Protein AF-A0A1H5P0U5-F1 (afdb_monomer_lite)

pLDDT: mean 81.51, std 17.49, range [47.66, 98.5]

Secondary structure (DSSP, 8-state):
-----------HHHHHHHHHT-SSHHHHHHHHHHHHHHHHHHHHHHHHHHHHHHTT-S-HHHHH-TTTS--TTSSSS----------

Structure (mmCIF, N/CA/C/O backbone):
data_AF-A0A1H5P0U5-F1
#
_entry.id   AF-A0A1H5P0U5-F1
#
loop_
_atom_site.group_PDB
_atom_site.id
_atom_site.type_symbol
_atom_site.label_atom_id
_atom_site.label_alt_id
_atom_site.label_comp_id
_atom_site.label_asym_id
_atom_site.label_entity_id
_atom_site.label_seq_id
_atom_site.pdbx_PDB_ins_code
_atom_site.Cartn_x
_atom_site.Cartn_y
_atom_site.Cartn_z
_atom_site.occupancy
_atom_site.B_iso_or_equiv
_atom_site.auth_seq_id
_atom_site.auth_comp_id
_atom_site.auth_asym_id
_atom_site.auth_atom_id
_atom_site.pdbx_PDB_model_num
ATOM 1 N N . MET A 1 1 ? -26.323 34.017 4.590 1.00 47.66 1 MET A N 1
ATOM 2 C CA . MET A 1 1 ? -25.903 33.165 5.721 1.00 47.66 1 MET A CA 1
ATOM 3 C C . MET A 1 1 ? -26.238 31.728 5.357 1.00 47.66 1 MET A C 1
ATOM 5 O O . MET A 1 1 ? -27.404 31.368 5.386 1.00 47.66 1 MET A O 1
ATOM 9 N N . ARG A 1 2 ? -25.262 30.959 4.858 1.00 54.91 2 ARG A N 1
ATOM 10 C CA . ARG A 1 2 ? -25.437 29.518 4.634 1.00 54.91 2 ARG A CA 1
ATOM 11 C C . ARG A 1 2 ? -25.039 28.845 5.933 1.00 54.91 2 ARG A C 1
ATOM 13 O O . ARG A 1 2 ? -23.903 29.027 6.363 1.00 54.91 2 ARG A O 1
ATOM 20 N N . ASP A 1 3 ? -25.991 28.172 6.556 1.00 52.12 3 ASP A N 1
ATOM 21 C CA . ASP A 1 3 ? -25.778 27.415 7.778 1.00 52.12 3 ASP A CA 1
ATOM 22 C C . ASP A 1 3 ? -24.792 26.288 7.453 1.00 52.12 3 ASP A C 1
ATOM 24 O O . ASP A 1 3 ? -25.117 25.299 6.793 1.00 52.12 3 ASP A O 1
ATOM 28 N N . GLY A 1 4 ? -23.520 26.541 7.754 1.00 52.94 4 GLY A N 1
ATOM 29 C CA . GLY A 1 4 ? -22.417 25.640 7.483 1.00 52.94 4 GLY A CA 1
ATOM 30 C C . GLY A 1 4 ? -22.463 24.519 8.498 1.00 52.94 4 GLY A C 1
ATOM 31 O O . GLY A 1 4 ? -21.689 24.533 9.453 1.00 52.94 4 GLY A O 1
ATOM 32 N N . VAL A 1 5 ? -23.372 23.562 8.293 1.00 62.31 5 VAL A N 1
ATOM 33 C CA . VAL A 1 5 ? -23.353 22.277 8.991 1.00 62.31 5 VAL A CA 1
ATOM 34 C C . VAL A 1 5 ? -22.039 21.609 8.614 1.00 62.31 5 VAL A C 1
ATOM 36 O O . VAL A 1 5 ? -21.910 20.936 7.593 1.00 62.31 5 VAL A O 1
ATOM 39 N N . ARG A 1 6 ? -21.016 21.883 9.418 1.00 58.97 6 ARG A N 1
ATOM 40 C CA . ARG A 1 6 ? -19.739 21.198 9.370 1.00 58.97 6 ARG A CA 1
ATOM 41 C C . ARG A 1 6 ? -20.084 19.725 9.603 1.00 58.97 6 ARG A C 1
ATOM 43 O O . ARG A 1 6 ? -20.640 19.426 10.663 1.00 58.97 6 ARG A O 1
ATOM 50 N N . PRO A 1 7 ? -19.870 18.831 8.620 1.00 59.78 7 PRO A N 1
ATOM 51 C CA . PRO A 1 7 ? -20.230 17.433 8.789 1.00 59.78 7 PRO A CA 1
ATOM 52 C C . PRO A 1 7 ? -19.552 16.914 10.062 1.00 59.78 7 PRO A C 1
ATOM 54 O O . PRO A 1 7 ? -18.427 17.347 10.355 1.00 59.78 7 PRO A O 1
ATOM 57 N N . PRO A 1 8 ? -20.229 16.055 10.848 1.00 63.31 8 PRO A N 1
ATOM 58 C CA . PRO A 1 8 ? -19.641 15.511 12.063 1.00 63.31 8 PRO A CA 1
ATOM 59 C C . PRO A 1 8 ? -18.277 14.918 11.715 1.00 63.31 8 PRO A C 1
ATOM 61 O O . PRO A 1 8 ? -18.115 14.325 10.645 1.00 63.31 8 PRO A O 1
ATOM 64 N N . LEU A 1 9 ? -17.288 15.146 12.584 1.00 59.09 9 LEU A N 1
ATOM 65 C CA . LEU A 1 9 ? -15.957 14.567 12.436 1.00 59.09 9 LEU A CA 1
ATOM 66 C C . LEU A 1 9 ? -16.151 13.058 12.279 1.00 59.09 9 LEU A C 1
ATOM 68 O O . LEU A 1 9 ? -16.546 12.396 13.235 1.00 59.09 9 LEU A O 1
ATOM 72 N N . ARG A 1 10 ? -15.968 12.535 11.062 1.00 62.25 10 ARG A N 1
ATOM 73 C CA . ARG A 1 10 ? -16.080 11.098 10.822 1.00 62.25 10 ARG A CA 1
ATOM 74 C C . ARG A 1 10 ? -15.062 10.423 11.729 1.00 62.25 10 ARG A C 1
ATOM 76 O O . ARG A 1 10 ? -13.912 10.865 11.807 1.00 62.25 10 ARG A O 1
ATOM 83 N N . ASN A 1 11 ? -15.488 9.384 12.437 1.00 70.56 11 ASN A N 1
ATOM 84 C CA . ASN A 1 11 ? -14.599 8.574 13.254 1.00 70.56 11 ASN A CA 1
ATOM 85 C C . ASN A 1 11 ? -13.701 7.751 12.315 1.00 70.56 11 ASN A C 1
ATOM 87 O O . ASN A 1 11 ? -13.892 6.553 12.167 1.00 70.56 11 ASN A O 1
ATOM 91 N N . HIS A 1 12 ? -12.693 8.379 11.697 1.00 81.25 12 HIS A N 1
ATOM 92 C CA . HIS A 1 12 ? -11.714 7.729 10.804 1.00 81.25 12 HIS A CA 1
ATOM 93 C C . HIS A 1 12 ? -11.012 6.524 11.444 1.00 81.25 12 HIS A C 1
ATOM 95 O O . HIS A 1 12 ? -10.404 5.704 10.765 1.00 81.25 12 HIS A O 1
ATOM 101 N N . HIS A 1 13 ? -11.065 6.440 12.773 1.00 85.81 13 HIS A N 1
ATOM 102 C CA . HIS A 1 13 ? -10.583 5.300 13.529 1.00 85.81 13 HIS A CA 1
ATOM 103 C C . HIS A 1 13 ? -11.443 4.040 13.328 1.00 85.81 13 HIS A C 1
ATOM 105 O O . HIS A 1 13 ? -10.861 2.974 13.193 1.00 85.81 13 HIS A O 1
ATOM 111 N N . GLU A 1 14 ? -12.773 4.144 13.271 1.00 91.31 14 GLU A N 1
ATOM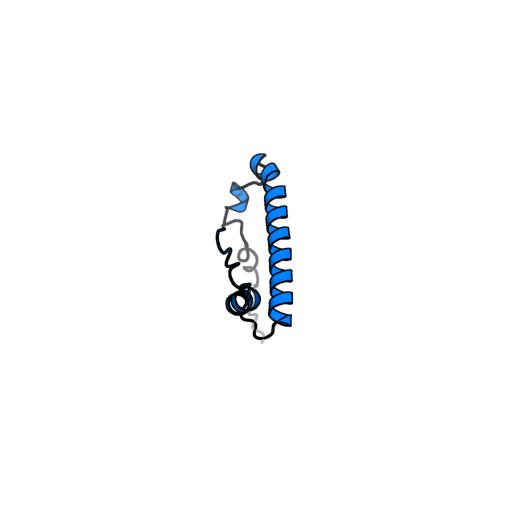 112 C CA . GLU A 1 14 ? -13.663 2.987 13.058 1.00 91.31 14 GLU A CA 1
ATOM 113 C C . GLU A 1 14 ? -13.455 2.402 11.657 1.00 91.31 14 GLU A C 1
ATOM 115 O O . GLU A 1 14 ? -13.178 1.215 11.526 1.00 91.31 14 GLU A O 1
ATOM 120 N N . GLU A 1 15 ? -13.437 3.263 10.634 1.00 92.50 15 GLU A N 1
ATOM 121 C CA . GLU A 1 15 ? -13.131 2.884 9.245 1.00 92.50 15 GLU A CA 1
ATOM 122 C C . GLU A 1 15 ? -11.760 2.189 9.146 1.00 92.50 15 GLU A C 1
ATOM 124 O O . GLU A 1 15 ? -11.626 1.108 8.579 1.00 92.50 15 GLU A O 1
ATOM 129 N N . ALA A 1 16 ? -10.724 2.769 9.762 1.00 93.44 16 ALA A N 1
ATOM 130 C CA . ALA A 1 16 ? -9.400 2.155 9.777 1.00 93.44 16 ALA A CA 1
ATOM 131 C C . ALA A 1 16 ? -9.363 0.844 10.579 1.00 93.44 16 ALA A C 1
ATOM 133 O O . ALA A 1 16 ? -8.544 -0.022 10.285 1.00 93.44 16 ALA A O 1
ATOM 134 N N . ALA A 1 17 ? -10.197 0.686 11.607 1.00 96.06 17 ALA A N 1
ATOM 135 C CA . ALA A 1 17 ? -10.229 -0.525 12.416 1.00 96.06 17 ALA A CA 1
ATOM 136 C C . ALA A 1 17 ? -10.788 -1.708 11.621 1.00 96.06 17 ALA A C 1
ATOM 138 O O . ALA A 1 17 ? -10.207 -2.793 11.686 1.00 96.06 17 ALA A O 1
ATOM 139 N N . GLU A 1 18 ? -11.846 -1.470 10.843 1.00 95.44 18 GLU A N 1
ATOM 140 C CA . GLU A 1 18 ? -12.443 -2.442 9.923 1.00 95.44 18 GLU A CA 1
ATOM 141 C C . GLU A 1 18 ? -11.445 -2.866 8.838 1.00 95.44 18 GLU A C 1
ATOM 143 O O . GLU A 1 18 ? -11.161 -4.054 8.697 1.00 95.44 18 GLU A O 1
ATOM 148 N N . GLU A 1 19 ? -10.835 -1.900 8.148 1.00 96.00 19 GLU A N 1
ATOM 149 C CA . GLU A 1 19 ? -9.870 -2.158 7.068 1.00 96.00 19 GLU A CA 1
ATOM 150 C C . GLU A 1 19 ? -8.596 -2.864 7.558 1.00 96.00 19 GLU A C 1
ATOM 152 O O . GLU A 1 19 ? -8.032 -3.719 6.875 1.00 96.00 19 GLU A O 1
ATOM 157 N N . LEU A 1 20 ? -8.120 -2.516 8.758 1.00 95.50 20 LEU A N 1
ATOM 158 C CA . LEU A 1 20 ? -6.894 -3.082 9.329 1.00 95.50 20 LEU A CA 1
ATOM 159 C C . LEU A 1 20 ? -7.147 -4.334 10.180 1.00 95.50 20 LEU A C 1
ATOM 161 O O . LEU A 1 20 ? -6.187 -4.910 10.693 1.00 95.50 20 LEU A O 1
ATOM 165 N N . GLY A 1 21 ? -8.407 -4.742 10.371 1.00 97.25 21 GLY A N 1
ATOM 166 C CA . GLY A 1 21 ? -8.775 -5.893 11.199 1.00 97.25 21 GLY A CA 1
ATOM 167 C C . GLY A 1 21 ? -8.337 -5.759 12.662 1.00 97.25 21 GLY A C 1
ATOM 168 O O . GLY A 1 21 ? -7.892 -6.729 13.274 1.00 97.25 21 GLY A O 1
ATOM 169 N N . THR A 1 22 ? -8.411 -4.550 13.226 1.00 97.56 22 THR A N 1
ATOM 170 C CA . THR A 1 22 ? -7.967 -4.262 14.602 1.00 97.56 22 THR A CA 1
ATOM 171 C C . THR A 1 22 ? -9.151 -3.997 15.522 1.00 97.56 22 THR A C 1
ATOM 173 O O . THR A 1 22 ? -10.156 -3.430 15.113 1.00 97.56 22 THR A O 1
ATOM 176 N N . THR A 1 23 ? -9.035 -4.386 16.791 1.00 94.88 23 THR A N 1
ATOM 177 C CA . THR A 1 23 ? -10.137 -4.277 17.765 1.00 94.88 23 THR A CA 1
ATOM 178 C C . THR A 1 23 ? -9.947 -3.144 18.767 1.00 94.88 23 THR A C 1
ATOM 180 O O . THR A 1 23 ? -10.904 -2.732 19.422 1.00 94.88 23 THR A O 1
ATOM 183 N N . THR A 1 24 ? -8.727 -2.612 18.897 1.00 95.88 24 THR A N 1
ATOM 184 C CA . THR A 1 24 ? -8.429 -1.499 19.802 1.00 95.88 24 THR A CA 1
ATOM 185 C C . THR A 1 24 ? -7.932 -0.283 19.042 1.00 95.88 24 THR A C 1
ATOM 187 O O . THR A 1 24 ? -7.181 -0.386 18.075 1.00 95.88 24 THR A O 1
ATOM 190 N N . LYS A 1 25 ? -8.276 0.907 19.546 1.00 94.62 25 LYS A N 1
ATOM 191 C CA . LYS A 1 25 ? -7.823 2.174 18.963 1.00 94.62 25 LYS A CA 1
ATOM 192 C C . LYS A 1 25 ? -6.313 2.317 18.894 1.00 94.62 25 LYS A C 1
ATOM 194 O O . LYS A 1 25 ? -5.783 2.851 17.922 1.00 94.62 25 LYS A O 1
ATOM 199 N N . ARG A 1 26 ? -5.617 1.820 19.914 1.00 96.88 26 ARG A N 1
ATOM 200 C CA . ARG A 1 26 ? -4.155 1.808 19.946 1.00 96.88 26 ARG A CA 1
ATOM 201 C C . ARG A 1 26 ? -3.592 0.954 18.811 1.00 96.88 26 ARG A C 1
ATOM 203 O O . ARG A 1 26 ? -2.663 1.402 18.141 1.00 96.88 26 ARG A O 1
ATOM 210 N N . ASP A 1 27 ? -4.150 -0.233 18.596 1.00 97.44 27 ASP A N 1
ATOM 211 C CA . ASP A 1 27 ? -3.685 -1.142 17.547 1.00 97.44 27 ASP A CA 1
ATOM 212 C C . ASP A 1 27 ? -3.985 -0.570 16.167 1.00 97.44 27 ASP A C 1
ATOM 214 O O . ASP A 1 27 ? -3.084 -0.516 15.335 1.00 97.44 27 ASP A O 1
ATOM 218 N N . THR A 1 28 ? -5.183 -0.017 15.958 1.00 96.81 28 THR A N 1
ATOM 219 C CA . THR A 1 28 ? -5.537 0.648 14.699 1.00 96.81 28 THR A CA 1
ATOM 220 C C . THR A 1 28 ? -4.571 1.782 14.370 1.00 96.81 28 THR A C 1
ATOM 222 O O . THR A 1 28 ? -4.052 1.845 13.260 1.00 96.81 28 THR A O 1
ATOM 225 N N . ILE A 1 29 ? -4.279 2.663 15.335 1.00 96.25 29 ILE A N 1
ATOM 226 C CA . ILE A 1 29 ? -3.361 3.792 15.124 1.00 96.25 29 ILE A CA 1
ATOM 227 C C . ILE A 1 29 ? -1.948 3.287 14.815 1.00 96.25 29 ILE A C 1
ATOM 229 O O . ILE A 1 29 ? -1.324 3.754 13.864 1.00 96.25 29 ILE A O 1
ATOM 233 N N . ASN A 1 30 ? -1.433 2.326 15.585 1.00 97.75 30 ASN A N 1
ATOM 234 C CA . ASN A 1 30 ? -0.081 1.809 15.377 1.00 97.75 30 ASN A CA 1
ATOM 235 C C . ASN A 1 30 ? 0.062 1.097 14.028 1.00 97.75 30 ASN A C 1
ATOM 237 O O . ASN A 1 30 ? 1.059 1.308 13.335 1.00 97.75 30 ASN A O 1
ATOM 241 N N . THR A 1 31 ? -0.920 0.282 13.647 1.00 98.12 31 THR A N 1
ATOM 242 C CA . THR A 1 31 ? -0.934 -0.412 12.357 1.00 98.12 31 THR A CA 1
ATOM 243 C C . THR A 1 31 ? -1.059 0.591 11.213 1.00 98.12 31 THR A C 1
ATOM 245 O O . THR A 1 31 ? -0.240 0.559 10.297 1.00 98.12 31 THR A O 1
ATOM 248 N N . ALA A 1 32 ? -1.971 1.564 11.308 1.00 96.69 32 ALA A N 1
ATOM 249 C CA . ALA A 1 32 ? -2.130 2.606 10.294 1.00 96.69 32 ALA A CA 1
ATOM 250 C C . ALA A 1 32 ? -0.835 3.406 10.078 1.00 96.69 32 ALA A C 1
ATOM 252 O O . ALA A 1 32 ? -0.408 3.607 8.942 1.00 96.69 32 ALA A O 1
ATOM 253 N N . LEU A 1 33 ? -0.160 3.827 11.154 1.00 97.50 33 LEU A N 1
ATOM 254 C CA . LEU A 1 33 ? 1.096 4.580 11.054 1.00 97.50 33 LEU A CA 1
ATOM 255 C C . LEU A 1 33 ? 2.227 3.752 10.429 1.00 97.50 33 LEU A C 1
ATOM 257 O O . LEU A 1 33 ? 3.021 4.284 9.643 1.00 97.50 33 LEU A O 1
ATOM 261 N N . ARG A 1 34 ? 2.297 2.451 10.744 1.00 97.56 34 ARG A N 1
ATOM 262 C CA . ARG A 1 34 ? 3.255 1.527 10.118 1.00 97.56 34 ARG A CA 1
ATOM 263 C C . ARG A 1 34 ? 2.982 1.381 8.625 1.00 97.56 34 ARG A C 1
ATOM 265 O O . ARG A 1 34 ? 3.914 1.553 7.841 1.00 97.56 34 ARG A O 1
ATOM 272 N N . GLU A 1 35 ? 1.731 1.150 8.236 1.00 97.38 35 GLU A N 1
ATOM 273 C CA . GLU A 1 35 ? 1.344 0.995 6.830 1.00 97.38 35 GLU A CA 1
ATOM 274 C C . GLU A 1 35 ? 1.568 2.272 6.023 1.00 97.38 35 GLU A C 1
ATOM 276 O O . GLU A 1 35 ? 2.144 2.227 4.935 1.00 97.38 35 GLU A O 1
ATOM 281 N N . VAL A 1 36 ? 1.215 3.435 6.573 1.00 97.44 36 VAL A N 1
ATOM 282 C CA . VAL A 1 36 ? 1.468 4.731 5.930 1.00 97.44 36 VAL A CA 1
ATOM 283 C C . VAL A 1 36 ? 2.967 4.945 5.717 1.00 97.44 36 VAL A C 1
ATOM 285 O O . VAL A 1 36 ? 3.392 5.302 4.616 1.00 97.44 36 VAL A O 1
ATOM 288 N N . THR A 1 37 ? 3.789 4.666 6.730 1.00 98.00 37 THR A N 1
ATOM 289 C CA . THR A 1 37 ? 5.251 4.780 6.614 1.00 98.00 37 THR A CA 1
ATOM 290 C C . THR A 1 37 ? 5.809 3.805 5.576 1.00 98.00 37 THR A C 1
ATOM 292 O O . THR A 1 37 ? 6.642 4.186 4.750 1.00 98.00 37 THR A O 1
ATOM 295 N N . ALA A 1 38 ? 5.338 2.554 5.574 1.00 97.94 38 ALA A N 1
ATOM 296 C CA . ALA A 1 38 ? 5.743 1.545 4.601 1.00 97.94 38 ALA A CA 1
ATOM 297 C C . ALA A 1 38 ? 5.347 1.948 3.174 1.00 97.94 38 ALA A C 1
ATOM 299 O O . ALA A 1 38 ? 6.164 1.851 2.257 1.00 97.94 38 ALA A O 1
ATOM 300 N N . ARG A 1 39 ? 4.134 2.476 2.986 1.00 98.00 39 ARG A N 1
ATOM 301 C CA . ARG A 1 39 ? 3.650 2.990 1.702 1.00 98.00 39 ARG A CA 1
ATOM 302 C C . ARG A 1 39 ? 4.522 4.131 1.192 1.00 98.00 39 ARG A C 1
ATOM 304 O O . ARG A 1 39 ? 4.928 4.093 0.035 1.00 98.00 39 ARG A O 1
ATOM 311 N N . TYR A 1 40 ? 4.864 5.104 2.037 1.00 98.44 40 TYR A N 1
ATOM 312 C CA . TYR A 1 40 ? 5.752 6.197 1.631 1.00 98.44 40 TYR A CA 1
ATOM 313 C C . TYR A 1 40 ? 7.155 5.715 1.262 1.00 98.44 40 TYR A C 1
ATOM 315 O O . TYR A 1 40 ? 7.719 6.202 0.285 1.00 98.44 40 TYR A O 1
ATOM 323 N N . ARG A 1 41 ? 7.703 4.726 1.982 1.00 98.19 41 ARG A N 1
ATOM 324 C CA . ARG A 1 41 ? 8.981 4.104 1.602 1.00 98.19 41 ARG A CA 1
ATOM 325 C C . ARG A 1 41 ? 8.903 3.434 0.229 1.00 98.19 41 ARG A C 1
ATOM 327 O O . ARG A 1 41 ? 9.783 3.666 -0.590 1.00 98.19 41 ARG A O 1
ATOM 334 N N . ARG A 1 42 ? 7.846 2.657 -0.040 1.00 98.25 42 ARG A N 1
ATOM 335 C CA . ARG A 1 42 ? 7.633 1.995 -1.343 1.00 98.25 42 ARG A CA 1
ATOM 336 C C . ARG A 1 42 ? 7.487 3.011 -2.479 1.00 98.25 42 ARG A C 1
ATOM 338 O O . ARG A 1 42 ? 8.093 2.828 -3.524 1.00 98.25 42 ARG A O 1
ATOM 345 N N . LEU A 1 43 ? 6.722 4.084 -2.267 1.00 98.50 43 LEU A N 1
ATOM 346 C CA . LEU A 1 43 ? 6.534 5.137 -3.272 1.00 98.50 43 LEU A CA 1
ATOM 347 C C . LEU A 1 43 ? 7.830 5.884 -3.577 1.00 98.50 43 LEU A C 1
ATOM 349 O O . LEU A 1 43 ? 8.115 6.139 -4.739 1.00 98.50 43 LEU A O 1
ATOM 353 N N . ARG A 1 44 ? 8.627 6.196 -2.550 1.00 98.00 44 ARG A N 1
ATOM 354 C CA . ARG A 1 44 ? 9.934 6.825 -2.748 1.00 98.00 44 ARG A CA 1
ATOM 355 C C . ARG A 1 44 ? 10.877 5.919 -3.536 1.00 98.00 44 ARG A C 1
ATOM 357 O O . ARG A 1 44 ? 11.462 6.377 -4.503 1.00 98.00 44 ARG A O 1
ATOM 364 N N . ALA A 1 45 ? 10.977 4.648 -3.153 1.00 97.06 45 ALA A N 1
ATOM 365 C CA . ALA A 1 45 ? 11.815 3.689 -3.866 1.00 97.06 45 ALA A CA 1
ATOM 366 C C . ALA A 1 45 ? 11.373 3.521 -5.329 1.00 97.06 45 ALA A C 1
ATOM 368 O O . ALA A 1 45 ? 12.210 3.412 -6.216 1.00 97.06 45 ALA A O 1
ATOM 369 N N . LEU A 1 46 ? 10.060 3.530 -5.588 1.00 96.69 46 LEU A N 1
ATOM 370 C CA . LEU A 1 46 ? 9.531 3.496 -6.949 1.00 96.69 46 LEU A CA 1
ATOM 371 C C . LEU A 1 46 ? 9.942 4.742 -7.741 1.00 96.69 46 LEU A C 1
ATOM 373 O O . LEU A 1 46 ? 10.343 4.610 -8.890 1.00 96.69 46 LEU A O 1
ATOM 377 N N . GLU A 1 47 ? 9.844 5.925 -7.136 1.00 97.12 47 GLU A N 1
ATOM 378 C CA . GLU A 1 47 ? 10.249 7.182 -7.768 1.00 97.12 47 GLU A CA 1
ATOM 379 C C . GLU A 1 47 ? 11.748 7.192 -8.094 1.00 97.12 47 GLU A C 1
ATOM 381 O O . GLU A 1 47 ? 12.129 7.481 -9.222 1.00 97.12 47 GLU A O 1
ATOM 3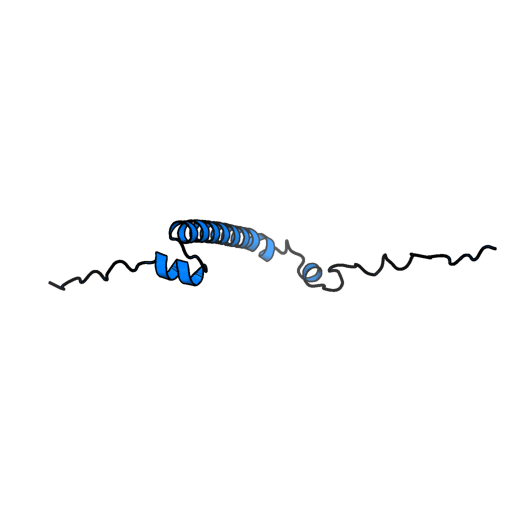86 N N . GLU A 1 48 ? 12.588 6.779 -7.143 1.00 95.19 48 GLU A N 1
ATOM 387 C CA . GLU A 1 48 ? 14.039 6.650 -7.326 1.00 95.19 48 GLU A CA 1
ATOM 388 C C . GLU A 1 48 ? 14.401 5.631 -8.420 1.00 95.19 48 GLU A C 1
ATOM 390 O O . GLU A 1 48 ? 15.385 5.811 -9.132 1.00 95.19 48 GLU A O 1
ATOM 395 N N . ALA A 1 49 ? 13.598 4.577 -8.589 1.00 92.94 49 ALA A N 1
ATOM 396 C CA . ALA A 1 49 ? 13.825 3.549 -9.600 1.00 92.94 49 ALA A CA 1
ATOM 397 C C . ALA A 1 49 ? 13.370 3.949 -11.017 1.00 92.94 49 ALA A C 1
ATOM 399 O O . ALA A 1 49 ? 13.783 3.293 -11.973 1.00 92.94 49 ALA A O 1
ATOM 400 N N . ARG A 1 50 ? 12.532 4.987 -11.184 1.00 93.94 50 ARG A N 1
ATOM 401 C CA . ARG A 1 50 ? 11.974 5.367 -12.500 1.00 93.94 50 ARG A CA 1
ATOM 402 C C . ARG A 1 50 ? 13.041 5.799 -13.500 1.00 93.94 50 ARG A C 1
ATOM 404 O O . ARG A 1 50 ? 13.004 5.329 -14.630 1.00 93.94 50 ARG A O 1
ATOM 411 N N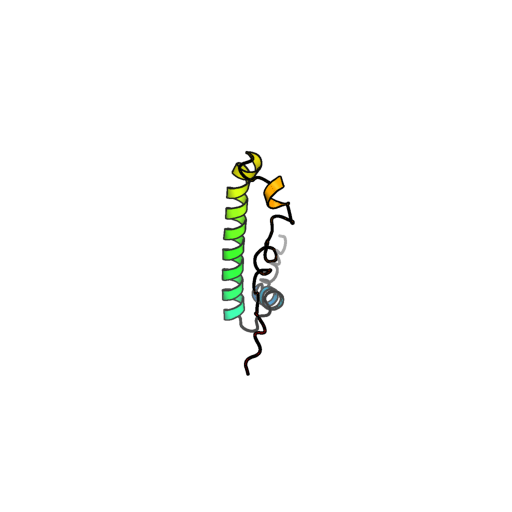 . GLU A 1 51 ? 13.953 6.674 -13.087 1.00 94.31 51 GLU A N 1
ATOM 412 C CA . GLU A 1 51 ? 15.024 7.208 -13.945 1.00 94.31 51 GLU A CA 1
ATOM 413 C C . GLU A 1 51 ? 15.986 6.102 -14.411 1.00 94.31 51 GLU A C 1
ATOM 415 O O . GLU A 1 51 ? 16.040 5.839 -15.610 1.00 94.31 51 GLU A O 1
ATOM 420 N N . PRO A 1 52 ? 16.627 5.323 -13.511 1.00 92.44 52 PRO A N 1
ATOM 421 C CA . PRO A 1 52 ? 17.489 4.218 -13.930 1.00 92.44 52 PRO A CA 1
ATOM 422 C C . PRO A 1 52 ? 16.770 3.192 -14.812 1.00 92.44 52 PRO A C 1
ATOM 424 O O . PRO A 1 52 ? 17.361 2.649 -15.741 1.00 92.44 52 PRO A O 1
ATOM 427 N N . ALA A 1 53 ? 15.492 2.910 -14.538 1.00 89.81 53 ALA A N 1
ATOM 428 C CA . ALA A 1 53 ? 14.708 2.002 -15.369 1.00 89.81 53 ALA A CA 1
ATOM 429 C C . ALA A 1 53 ? 14.470 2.562 -16.782 1.00 89.81 53 ALA A C 1
ATOM 431 O O . ALA A 1 53 ? 14.542 1.801 -17.746 1.00 89.81 53 ALA A O 1
ATOM 432 N N . ALA A 1 54 ? 14.204 3.866 -16.918 1.00 91.00 54 ALA A N 1
ATOM 433 C CA . ALA A 1 54 ? 14.051 4.527 -18.215 1.00 91.00 54 ALA A CA 1
ATOM 434 C C . ALA A 1 54 ? 15.372 4.570 -19.001 1.00 91.00 54 ALA A C 1
ATOM 436 O O . ALA A 1 54 ? 15.364 4.369 -20.215 1.00 91.00 54 ALA A O 1
ATOM 437 N N . ASP A 1 55 ? 16.493 4.730 -18.298 1.00 93.56 55 ASP A N 1
ATOM 438 C CA . ASP A 1 55 ? 17.847 4.733 -18.864 1.00 93.56 55 ASP A CA 1
ATOM 439 C C . ASP A 1 55 ? 18.382 3.330 -19.204 1.00 93.56 55 ASP A C 1
ATOM 441 O O . ASP A 1 55 ? 19.518 3.178 -19.656 1.00 93.56 55 ASP A O 1
ATOM 445 N N . GLY A 1 56 ? 17.582 2.279 -18.995 1.00 90.69 56 GLY A N 1
ATOM 446 C CA . GLY A 1 56 ? 17.974 0.903 -19.302 1.00 90.69 56 GLY A CA 1
ATOM 447 C C . GLY A 1 56 ? 18.966 0.297 -18.305 1.00 90.69 56 GLY A C 1
ATOM 448 O O . GLY A 1 56 ? 19.612 -0.700 -18.617 1.00 90.69 56 GLY A O 1
ATOM 449 N N . ALA A 1 57 ? 19.077 0.842 -17.088 1.00 91.62 57 ALA A N 1
ATOM 450 C CA . ALA A 1 57 ? 19.905 0.268 -16.022 1.00 91.62 57 ALA A CA 1
ATOM 451 C C . ALA A 1 57 ? 19.387 -1.095 -15.516 1.00 91.62 57 ALA A C 1
ATOM 453 O O . ALA A 1 57 ? 20.077 -1.778 -14.758 1.00 91.62 57 ALA A O 1
ATOM 454 N N . LEU A 1 58 ? 18.171 -1.488 -15.913 1.00 88.06 58 LEU A N 1
ATOM 455 C CA . LEU A 1 58 ? 17.580 -2.794 -15.641 1.00 88.06 58 LEU A CA 1
ATOM 456 C C . LEU A 1 58 ? 17.481 -3.602 -16.938 1.00 88.06 58 LEU A C 1
ATOM 458 O O . LEU A 1 58 ? 16.769 -3.214 -17.863 1.00 88.06 58 LEU A O 1
ATOM 462 N N . ASP A 1 59 ? 18.144 -4.759 -16.970 1.00 89.12 59 ASP A N 1
ATOM 463 C CA . ASP A 1 59 ? 17.997 -5.738 -18.049 1.00 89.12 59 ASP A CA 1
ATOM 464 C C . ASP A 1 59 ? 16.678 -6.508 -17.874 1.00 89.12 59 ASP A C 1
ATOM 466 O O . ASP A 1 59 ? 16.576 -7.476 -17.114 1.00 89.12 59 ASP A O 1
ATOM 470 N N . MET A 1 60 ? 15.636 -6.031 -18.553 1.00 87.62 60 MET A N 1
ATOM 471 C CA . MET A 1 60 ? 14.304 -6.628 -18.487 1.00 87.62 60 MET A CA 1
ATOM 472 C C . MET A 1 60 ? 14.241 -8.007 -19.146 1.00 87.62 60 MET A C 1
ATOM 474 O O . MET A 1 60 ? 13.440 -8.831 -18.708 1.00 87.62 60 MET A O 1
ATOM 478 N N . ASP A 1 61 ? 15.082 -8.281 -20.145 1.00 88.25 61 ASP A N 1
ATOM 479 C CA . ASP A 1 61 ? 15.102 -9.578 -20.824 1.00 88.25 61 ASP A CA 1
ATOM 480 C C . ASP A 1 61 ? 15.618 -10.662 -19.873 1.00 88.25 61 ASP A C 1
ATOM 482 O O . ASP A 1 61 ? 15.009 -11.728 -19.751 1.00 88.25 61 ASP A O 1
ATOM 486 N N . LEU A 1 62 ? 16.670 -10.352 -19.108 1.00 88.44 62 LEU A N 1
ATOM 487 C CA . LEU A 1 62 ? 17.162 -11.224 -18.044 1.00 88.44 62 LEU A CA 1
ATOM 488 C C . LEU A 1 62 ? 16.156 -11.361 -16.890 1.00 88.44 62 LEU A C 1
ATOM 490 O O . LEU A 1 62 ? 15.906 -12.470 -16.419 1.00 88.44 62 LEU A O 1
ATOM 494 N N . LEU A 1 63 ? 15.570 -10.253 -16.416 1.00 86.94 63 LEU A N 1
ATOM 495 C CA . LEU A 1 63 ? 14.639 -10.269 -15.275 1.00 86.94 63 LEU A CA 1
ATOM 496 C C . LEU A 1 63 ? 13.326 -11.008 -15.572 1.00 86.94 63 LEU A C 1
ATOM 498 O O . LEU A 1 63 ? 12.701 -11.546 -14.654 1.00 86.94 63 LEU A O 1
ATOM 502 N N . LEU A 1 64 ? 12.894 -11.026 -16.834 1.00 87.25 64 LEU A N 1
ATOM 503 C CA . LEU A 1 64 ? 11.682 -11.719 -17.269 1.00 87.25 64 LEU A CA 1
ATOM 504 C C . LEU A 1 64 ? 11.945 -13.162 -17.726 1.00 87.25 64 LEU A C 1
ATOM 506 O O . LEU A 1 64 ? 10.981 -13.920 -17.897 1.00 87.25 64 LEU A O 1
ATOM 510 N N . ASP A 1 65 ? 13.207 -13.584 -17.862 1.00 89.50 65 ASP A N 1
ATOM 511 C CA . ASP A 1 65 ? 13.534 -14.976 -18.156 1.00 89.50 65 ASP A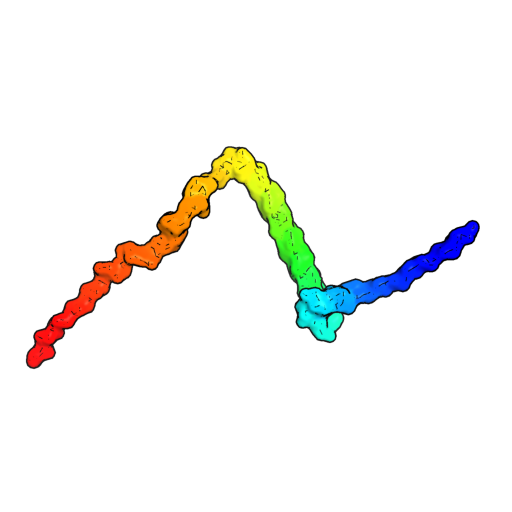 CA 1
ATOM 512 C C . ASP A 1 65 ? 13.285 -15.881 -16.940 1.00 89.50 65 ASP A C 1
ATOM 514 O O . ASP A 1 65 ? 14.119 -16.089 -16.055 1.00 89.50 65 ASP A O 1
ATOM 518 N N . LYS A 1 66 ? 12.109 -16.511 -16.934 1.00 85.25 66 LYS A N 1
ATOM 519 C CA . LYS A 1 66 ? 11.723 -17.489 -15.910 1.00 85.25 66 LYS A CA 1
ATOM 520 C C . LYS A 1 66 ? 12.639 -18.714 -15.860 1.00 85.25 66 LYS A C 1
ATOM 522 O O . LYS A 1 66 ? 12.659 -19.373 -14.825 1.00 85.25 66 LYS A O 1
ATOM 527 N N . ARG A 1 67 ? 13.370 -19.044 -16.933 1.00 85.56 67 ARG A N 1
ATOM 528 C CA . ARG A 1 67 ? 14.310 -20.182 -16.946 1.00 85.56 67 ARG A CA 1
ATOM 529 C C . ARG A 1 67 ? 15.544 -19.892 -16.097 1.00 85.56 67 ARG A C 1
ATOM 531 O O . ARG A 1 67 ? 16.066 -20.805 -15.465 1.00 85.56 67 ARG A O 1
ATOM 538 N N . ALA A 1 68 ? 15.963 -18.629 -16.043 1.00 81.81 68 ALA A N 1
ATOM 539 C CA . ALA A 1 68 ? 17.033 -18.159 -15.170 1.00 81.81 68 ALA A CA 1
ATOM 540 C C . ALA A 1 68 ? 16.590 -18.051 -13.695 1.00 81.81 68 ALA A C 1
ATOM 542 O O . ALA A 1 68 ? 17.422 -17.990 -12.786 1.00 81.81 68 ALA A O 1
ATOM 543 N N . TYR A 1 69 ? 15.280 -18.062 -13.424 1.00 74.81 69 TYR A N 1
ATOM 544 C CA . TYR A 1 69 ? 14.739 -17.934 -12.076 1.00 74.81 69 TYR A CA 1
ATOM 545 C C . TYR A 1 69 ? 14.738 -19.275 -11.323 1.00 74.81 69 TYR A C 1
ATOM 547 O O . TYR A 1 69 ? 13.936 -20.166 -11.594 1.00 74.81 69 TYR A O 1
ATOM 555 N N . ARG A 1 70 ? 15.605 -19.383 -10.305 1.00 70.06 70 ARG A N 1
ATOM 556 C CA . ARG A 1 70 ? 15.742 -20.538 -9.390 1.00 70.06 70 ARG A CA 1
ATOM 557 C C . ARG A 1 70 ? 16.090 -21.853 -10.121 1.00 70.06 70 ARG A C 1
ATOM 559 O O . ARG A 1 70 ? 15.270 -22.774 -10.132 1.00 70.06 70 ARG A O 1
ATOM 566 N N . PRO A 1 71 ? 17.336 -22.020 -10.598 1.00 68.31 71 PRO A N 1
ATOM 567 C CA . PRO A 1 71 ? 17.815 -23.269 -11.189 1.00 68.31 71 PRO A CA 1
ATOM 568 C C . PRO A 1 71 ? 18.086 -24.330 -10.103 1.00 68.31 71 PRO A C 1
ATOM 570 O O . PRO A 1 71 ? 19.171 -24.880 -9.994 1.00 68.31 71 PRO A O 1
ATOM 573 N N . ARG A 1 72 ? 17.118 -24.616 -9.226 1.00 62.19 72 ARG A N 1
ATOM 574 C CA . ARG A 1 72 ? 17.252 -25.685 -8.231 1.00 62.19 72 ARG A CA 1
ATOM 575 C C . ARG A 1 72 ? 16.727 -26.976 -8.837 1.00 62.19 72 ARG A C 1
ATOM 577 O O . ARG A 1 72 ? 15.572 -27.331 -8.633 1.00 62.19 72 ARG A O 1
ATOM 584 N N . GLY A 1 73 ? 17.577 -27.619 -9.622 1.00 60.56 73 GLY A N 1
ATOM 585 C CA . GLY A 1 73 ? 17.290 -28.919 -10.225 1.00 60.56 73 GLY A CA 1
ATOM 586 C C . GLY A 1 73 ? 18.409 -29.468 -11.109 1.00 60.56 73 GLY A C 1
ATOM 587 O O . GLY A 1 73 ? 18.411 -30.662 -11.373 1.00 60.56 73 GLY A O 1
ATOM 588 N N . ALA A 1 74 ? 19.370 -28.639 -11.532 1.00 57.12 74 ALA A N 1
ATOM 589 C CA . ALA A 1 74 ? 20.535 -29.113 -12.284 1.00 57.12 74 ALA A CA 1
ATOM 590 C C . ALA A 1 74 ? 21.651 -29.682 -11.381 1.00 57.12 74 ALA A C 1
ATOM 592 O O . ALA A 1 74 ? 22.440 -30.497 -11.848 1.00 57.12 74 ALA A O 1
ATOM 593 N N . ASP A 1 75 ? 21.662 -29.333 -10.087 1.00 57.28 75 ASP A N 1
ATOM 594 C CA . ASP A 1 75 ? 22.777 -29.649 -9.177 1.00 57.28 75 ASP A CA 1
ATOM 595 C C . ASP A 1 75 ? 22.481 -30.793 -8.183 1.00 57.28 75 ASP A C 1
ATOM 597 O O . ASP A 1 75 ? 23.304 -31.081 -7.322 1.00 57.28 75 ASP A O 1
ATOM 601 N N . SER A 1 76 ? 21.319 -31.458 -8.262 1.00 52.66 76 SER A N 1
ATOM 602 C CA . SER A 1 76 ? 20.961 -32.576 -7.360 1.00 52.66 76 SER A CA 1
ATOM 603 C C . SER A 1 76 ? 20.942 -33.949 -8.042 1.00 52.66 76 SER A C 1
ATOM 605 O O . SER A 1 76 ? 20.330 -34.879 -7.529 1.00 52.66 76 SER A O 1
ATOM 607 N N . ALA A 1 77 ? 21.570 -34.086 -9.213 1.00 57.88 77 ALA A N 1
ATOM 608 C CA . ALA A 1 77 ? 21.645 -35.350 -9.953 1.00 57.88 77 ALA A CA 1
ATOM 609 C C . ALA A 1 77 ? 22.948 -36.138 -9.701 1.00 57.88 77 ALA A C 1
ATOM 611 O O . ALA A 1 77 ? 23.293 -37.017 -10.486 1.00 57.88 77 ALA A O 1
ATOM 612 N N . THR A 1 78 ? 23.666 -35.850 -8.612 1.00 54.84 78 THR A N 1
ATOM 613 C CA . THR A 1 78 ? 24.849 -36.618 -8.190 1.00 54.84 78 THR A CA 1
ATOM 614 C C . THR A 1 78 ? 24.795 -36.981 -6.707 1.00 54.84 78 THR A C 1
ATOM 616 O O . THR A 1 78 ? 25.794 -36.856 -6.010 1.00 54.84 78 THR A O 1
ATOM 619 N N . ASP A 1 79 ? 23.643 -37.435 -6.215 1.00 55.25 79 ASP A N 1
ATOM 620 C CA . ASP A 1 79 ? 23.622 -38.294 -5.028 1.00 55.25 79 ASP A CA 1
ATOM 621 C C . ASP A 1 79 ? 23.580 -39.745 -5.519 1.00 55.25 79 ASP A C 1
ATOM 623 O O . ASP A 1 79 ? 22.539 -40.399 -5.578 1.00 55.25 79 ASP A O 1
ATOM 627 N N . ASP A 1 80 ? 24.752 -40.217 -5.947 1.00 56.88 80 ASP A N 1
ATOM 628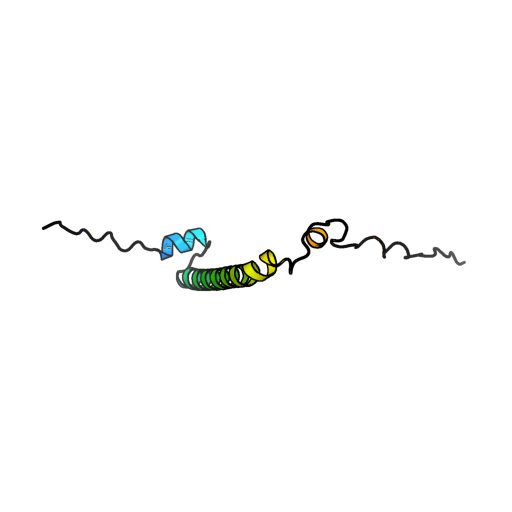 C CA . ASP A 1 80 ? 25.054 -41.633 -6.133 1.00 56.88 80 ASP A CA 1
ATOM 629 C C . ASP A 1 80 ? 25.052 -42.299 -4.750 1.00 56.88 80 ASP A C 1
ATOM 631 O O . ASP A 1 80 ? 26.080 -42.429 -4.083 1.00 56.88 80 ASP A O 1
ATOM 635 N N . HIS A 1 81 ? 23.862 -42.655 -4.258 1.00 56.72 81 HIS A N 1
ATOM 636 C CA . HIS A 1 81 ? 23.749 -43.536 -3.104 1.00 56.72 81 HIS A CA 1
ATOM 637 C C . HIS A 1 81 ? 24.035 -44.964 -3.573 1.00 56.72 81 HIS A C 1
ATOM 639 O O . HIS A 1 81 ? 23.126 -45.754 -3.847 1.00 56.72 81 HIS A O 1
ATOM 645 N N . GLY A 1 82 ? 25.331 -45.261 -3.693 1.00 50.97 82 GLY A N 1
ATOM 646 C CA . GLY A 1 82 ? 25.859 -46.591 -3.932 1.00 50.97 82 GLY A CA 1
ATOM 647 C C . GLY A 1 82 ? 25.282 -47.566 -2.913 1.00 50.97 82 GLY A C 1
ATOM 648 O O . GLY A 1 82 ? 25.696 -47.619 -1.757 1.00 50.97 82 GLY A O 1
ATOM 649 N N . THR A 1 83 ? 24.301 -48.343 -3.361 1.00 58.44 83 THR A N 1
ATOM 650 C CA . THR A 1 83 ? 23.800 -49.515 -2.650 1.00 58.44 83 THR A CA 1
ATOM 651 C C . THR A 1 83 ? 24.852 -50.609 -2.820 1.00 58.44 83 THR A C 1
ATOM 653 O O . THR A 1 83 ? 24.782 -51.422 -3.738 1.00 58.44 83 THR A O 1
ATOM 656 N N . GLY A 1 84 ? 25.887 -50.556 -1.981 1.00 52.47 84 GLY A N 1
ATOM 657 C CA . GLY A 1 84 ? 26.895 -51.598 -1.823 1.00 52.47 84 GLY A CA 1
ATOM 658 C C . GLY A 1 84 ? 26.452 -52.554 -0.728 1.00 52.47 84 GLY A C 1
ATOM 659 O O . GLY A 1 84 ? 26.419 -52.197 0.446 1.00 52.47 84 GLY A O 1
ATOM 660 N N . ALA A 1 85 ? 26.039 -53.740 -1.148 1.00 59.06 85 ALA A N 1
ATOM 661 C CA . ALA A 1 85 ? 25.743 -54.863 -0.288 1.00 59.06 85 ALA A CA 1
ATOM 662 C C . ALA A 1 85 ? 27.052 -55.533 0.145 1.00 59.06 85 ALA A C 1
ATOM 664 O O . ALA A 1 85 ? 27.722 -56.115 -0.700 1.00 59.06 85 ALA A O 1
ATOM 665 N N . ASP A 1 86 ? 27.33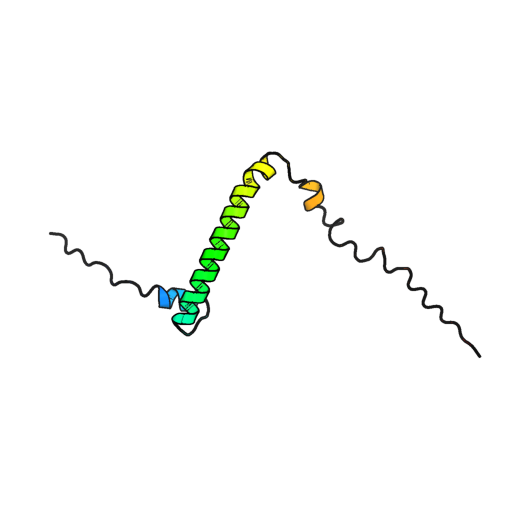5 -55.522 1.444 1.00 54.59 86 ASP A N 1
ATOM 666 C CA . ASP A 1 86 ? 28.251 -56.446 2.117 1.00 54.59 86 ASP A CA 1
ATOM 667 C C . ASP A 1 86 ? 27.417 -57.034 3.283 1.00 54.59 86 ASP A C 1
ATOM 669 O O . ASP A 1 86 ? 26.747 -56.278 3.988 1.00 54.59 86 ASP A O 1
ATOM 673 N N . GLY A 1 87 ? 27.260 -58.341 3.502 1.00 50.34 87 GLY A N 1
ATOM 674 C CA . GLY A 1 87 ? 28.190 -59.451 3.321 1.00 50.34 87 GLY A CA 1
ATOM 675 C C . GLY A 1 87 ? 28.338 -60.129 4.676 1.00 50.34 87 GLY A C 1
ATOM 676 O O . GLY A 1 87 ? 29.084 -59.570 5.505 1.00 50.34 87 GLY A O 1
#

Foldseek 3Di:
DPPPPPDPPPPVQVVQCVVVVHDDSVVSVVSVVVVVVVVVVVVVVVVVVPVCVVVVVDDVVCVPPCCNPDPPPPPPPPPPPPPDDDD

Radius of gyration: 27.76 Å; chains: 1; bounding box: 54×93×41 Å

Sequence (87 aa):
MRDGVRPPLRNHHEEAAEELGTTTKRDTINTALREVTARYRRLRALEEAREPAADGALDMDLLLDKRAYRPRGADSATDDHGTGADG